Protein AF-A0A1Z4RDP2-F1 (afdb_monomer)

Solvent-accessible surface area (backbone atoms only — not comparable to full-atom values): 6679 Å² total; per-residue (Å²): 138,89,84,85,82,87,86,89,66,100,86,57,91,82,80,69,54,48,63,48,78,48,71,76,81,83,82,51,70,48,78,45,80,55,57,59,91,65,40,54,53,50,41,53,46,35,77,36,76,52,96,65,29,35,39,36,39,34,32,60,57,58,81,90,74,66,50,83,70,36,54,58,37,33,36,33,32,76,86,76,70,49,66,42,74,52,92,81,81,80,90,58,91,16,69,36,48,76,66,86,77,84,125

Mean predicted aligned error: 6.14 Å

Radius of gyration: 14.27 Å; Cα contacts (8 Å, |Δi|>4): 170; chains: 1; bounding box: 38×26×40 Å

Nearest PDB structures (foldseek):
  7kek-assembly1_C  TM=7.472E-01  e=2.721E-02  Tetrahymena thermophila
  7onh-assembly1_A  TM=6.730E-01  e=2.227E-01  synthetic construct
  7on6-assembly1_A  TM=7.576E-01  e=6.193E-01  synthetic construct
  6cil-assembly1_B  TM=6.645E-01  e=9.757E-01  Mus musculus
  6cim-assembly1_D  TM=5.471E-01  e=3.040E+00  Mus musculus

Sequence (103 aa):
MNINCLYKSSITPFFIYNDVVVHQGDGTFTIFGYPQDIFPPTDFHTATLVEKYIYIIGCLGYRNERICEYTPVYRLNCHTFNIEKVETNGEKPGWISQHQASY

Foldseek 3Di:
DDDDDDDDDDPDDDDFAFWDWDDPPPRDIDIDHDDCVFPNGFDQWDWEDDPQKTKTKAGPDDPVPFDFQDIWIWIAGNPPRHIHTDDDDDRGPGRDGNDDDYD

pLDDT: mean 88.92, std 17.97, range [27.06, 98.75]

Structure (mmCIF, N/CA/C/O backbone):
data_AF-A0A1Z4RDP2-F1
#
_entry.id   AF-A0A1Z4RDP2-F1
#
loop_
_atom_site.group_PDB
_atom_site.id
_atom_site.type_symbol
_atom_site.label_atom_id
_atom_site.label_alt_id
_atom_site.label_comp_id
_atom_site.label_asym_id
_atom_site.label_entity_id
_atom_site.label_seq_id
_atom_site.pdbx_PDB_ins_code
_atom_site.Cartn_x
_atom_site.Cartn_y
_atom_site.Cartn_z
_atom_site.occupancy
_atom_site.B_iso_or_equiv
_atom_site.auth_seq_id
_atom_site.auth_comp_id
_atom_site.auth_asym_id
_atom_site.auth_atom_id
_atom_site.pdbx_PDB_model_num
ATOM 1 N N . MET A 1 1 ? -9.516 9.813 5.919 1.00 38.72 1 MET A N 1
ATOM 2 C CA . MET A 1 1 ? -8.417 8.954 6.406 1.00 38.72 1 MET A CA 1
ATOM 3 C C . MET A 1 1 ? -7.126 9.669 6.049 1.00 38.72 1 MET A C 1
ATOM 5 O O . MET A 1 1 ? -6.866 9.833 4.868 1.00 38.72 1 MET A O 1
ATOM 9 N N . ASN A 1 2 ? -6.412 10.222 7.032 1.00 27.06 2 ASN A N 1
ATOM 10 C CA . ASN A 1 2 ? -5.155 10.935 6.785 1.00 27.06 2 ASN A CA 1
ATOM 11 C C . ASN A 1 2 ? -4.004 9.948 6.969 1.00 27.06 2 ASN A C 1
ATOM 13 O O . ASN A 1 2 ? -3.786 9.473 8.080 1.00 27.06 2 ASN A O 1
ATOM 17 N N . ILE A 1 3 ? -3.303 9.632 5.883 1.00 35.50 3 ILE A N 1
ATOM 18 C CA . ILE A 1 3 ? -2.080 8.827 5.899 1.00 35.50 3 ILE A CA 1
ATOM 19 C C . ILE A 1 3 ? -0.922 9.826 5.920 1.00 35.50 3 ILE A C 1
ATOM 21 O O . ILE A 1 3 ? -0.691 10.537 4.944 1.00 35.50 3 ILE A O 1
ATOM 25 N N . ASN A 1 4 ? -0.243 9.942 7.059 1.00 32.88 4 ASN A N 1
ATOM 26 C CA . ASN A 1 4 ? 0.923 10.809 7.202 1.00 32.88 4 ASN A CA 1
ATOM 27 C C . ASN A 1 4 ? 2.194 9.998 6.913 1.00 32.88 4 ASN A C 1
ATOM 29 O O . ASN A 1 4 ? 2.626 9.221 7.758 1.00 32.88 4 ASN A O 1
ATOM 33 N N . CYS A 1 5 ? 2.829 10.222 5.761 1.00 35.47 5 CYS A N 1
ATOM 34 C CA . CYS A 1 5 ? 4.226 9.840 5.540 1.00 35.47 5 CYS A CA 1
ATOM 35 C C . CYS A 1 5 ? 5.109 11.072 5.775 1.00 35.47 5 CYS A C 1
ATOM 37 O O . CYS A 1 5 ? 5.101 12.019 4.989 1.00 35.47 5 CYS A O 1
ATOM 39 N N . LEU A 1 6 ? 5.847 11.084 6.887 1.00 37.28 6 LEU A N 1
ATOM 40 C CA . LEU A 1 6 ? 6.784 12.156 7.221 1.00 37.28 6 LEU A CA 1
ATOM 41 C C . LEU A 1 6 ? 8.088 11.994 6.420 1.00 37.28 6 LEU A C 1
ATOM 43 O O . LEU A 1 6 ? 8.718 10.940 6.445 1.00 37.28 6 LEU A O 1
ATOM 47 N N . TYR A 1 7 ? 8.516 13.063 5.747 1.00 44.97 7 TYR A N 1
ATOM 48 C CA . TYR A 1 7 ? 9.842 13.193 5.129 1.00 44.97 7 TYR A CA 1
ATOM 49 C C . TYR A 1 7 ? 10.814 13.861 6.119 1.00 44.97 7 TYR A C 1
ATOM 51 O O . TYR A 1 7 ? 10.400 14.821 6.772 1.00 44.97 7 TYR A O 1
ATOM 59 N N . LYS A 1 8 ? 12.101 13.439 6.156 1.00 39.75 8 LYS A N 1
ATOM 60 C CA . LYS A 1 8 ? 13.327 14.284 5.994 1.00 39.75 8 LYS A CA 1
ATOM 61 C C . LYS A 1 8 ? 14.613 13.691 6.629 1.00 39.75 8 LYS A C 1
ATOM 63 O O . LYS A 1 8 ? 14.584 13.187 7.741 1.00 39.75 8 LYS A O 1
ATOM 68 N N . SER A 1 9 ? 15.750 13.975 5.966 1.00 39.69 9 SER A N 1
ATOM 69 C CA . SER A 1 9 ? 17.141 14.117 6.475 1.00 39.69 9 SER A CA 1
ATOM 70 C C . SER A 1 9 ? 18.132 12.950 6.295 1.00 39.69 9 SER A C 1
ATOM 72 O O . SER A 1 9 ? 17.983 11.862 6.836 1.00 39.69 9 SER A O 1
ATOM 74 N N . SER A 1 10 ? 19.229 13.242 5.588 1.00 56.31 10 SER A N 1
ATOM 75 C CA . SER A 1 10 ? 20.311 12.357 5.127 1.00 56.31 10 SER A CA 1
ATOM 76 C C . SER A 1 10 ? 21.340 11.932 6.193 1.00 56.31 10 SER A C 1
ATOM 78 O O . SER A 1 10 ? 22.491 11.661 5.860 1.00 56.31 10 SER A O 1
ATOM 80 N N . ILE A 1 11 ? 20.956 11.863 7.472 1.00 58.66 11 ILE A N 1
ATOM 81 C CA . ILE A 1 11 ? 21.845 11.406 8.568 1.00 58.66 11 ILE A CA 1
ATOM 82 C C . ILE A 1 11 ? 21.174 10.332 9.450 1.00 58.66 11 ILE A C 1
ATOM 84 O O . ILE A 1 11 ? 21.807 9.760 10.329 1.00 58.66 11 ILE A O 1
ATOM 88 N N . THR A 1 12 ? 19.908 9.986 9.200 1.00 55.44 12 THR A N 1
ATOM 89 C CA . THR A 1 12 ? 19.205 8.917 9.932 1.00 55.44 12 THR A CA 1
ATOM 90 C C . THR A 1 12 ? 18.825 7.773 8.993 1.00 55.44 12 THR A C 1
ATOM 92 O O . THR A 1 12 ? 18.462 8.036 7.844 1.00 55.44 12 THR A O 1
ATOM 95 N N . PRO A 1 13 ? 18.918 6.502 9.434 1.00 66.19 13 PRO A N 1
ATOM 96 C CA . PRO A 1 13 ? 18.368 5.400 8.658 1.00 66.19 13 PRO A CA 1
ATOM 97 C C . PRO A 1 13 ? 16.860 5.620 8.510 1.00 66.19 13 PRO A C 1
ATOM 99 O O . PRO A 1 13 ? 16.143 5.753 9.500 1.00 66.19 13 PRO A O 1
ATOM 102 N N . PHE A 1 14 ? 16.390 5.704 7.267 1.00 73.31 14 PHE A N 1
ATOM 103 C CA . PHE A 1 14 ? 14.967 5.774 6.964 1.00 73.31 14 PHE A CA 1
ATOM 104 C C . PHE A 1 14 ? 14.407 4.353 6.907 1.00 73.31 14 PHE A C 1
ATOM 106 O O . PHE A 1 14 ? 14.856 3.529 6.104 1.00 73.31 14 PHE A O 1
ATOM 113 N N . PHE A 1 15 ? 13.439 4.071 7.772 1.00 87.62 15 PHE A N 1
ATOM 114 C CA . PHE A 1 15 ? 12.680 2.829 7.745 1.00 87.62 15 PHE A CA 1
ATOM 115 C C . PHE A 1 15 ? 11.380 3.077 6.995 1.00 87.62 15 PHE A C 1
ATOM 117 O O . PHE A 1 15 ? 10.637 4.004 7.315 1.00 87.62 15 PHE A O 1
ATOM 124 N N . ILE A 1 16 ? 11.138 2.256 5.979 1.00 91.69 16 ILE A N 1
ATOM 125 C CA . ILE A 1 16 ? 9.845 2.185 5.314 1.00 91.69 16 ILE A CA 1
ATOM 126 C C . ILE A 1 16 ? 9.035 1.160 6.096 1.00 91.69 16 ILE A C 1
ATOM 128 O O . ILE A 1 16 ? 9.543 0.085 6.420 1.00 91.69 16 ILE A O 1
ATOM 132 N N . TYR A 1 17 ? 7.792 1.497 6.409 1.00 94.38 17 TYR A N 1
ATOM 133 C CA . TYR A 1 17 ? 6.893 0.615 7.136 1.00 94.38 17 TYR A CA 1
ATOM 134 C C . TYR A 1 17 ? 5.768 0.119 6.227 1.00 94.38 17 TYR A C 1
ATOM 136 O O . TYR A 1 17 ? 5.543 0.639 5.132 1.00 94.38 17 TYR A O 1
ATOM 144 N N . ASN A 1 18 ? 5.089 -0.927 6.679 1.00 96.44 18 ASN A N 1
ATOM 145 C CA . ASN A 1 18 ? 3.941 -1.541 6.021 1.00 96.44 18 ASN A CA 1
ATOM 146 C C . ASN A 1 18 ? 2.723 -1.623 6.954 1.00 96.44 18 ASN A C 1
ATOM 148 O O . ASN A 1 18 ? 1.785 -2.363 6.664 1.00 96.44 18 ASN A O 1
ATOM 152 N N . ASP A 1 19 ? 2.736 -0.926 8.092 1.00 96.88 19 ASP A N 1
ATOM 153 C CA . ASP A 1 19 ? 1.605 -0.923 9.007 1.00 96.88 19 ASP A CA 1
ATOM 154 C C . ASP A 1 19 ? 0.460 -0.035 8.503 1.00 96.88 19 ASP A C 1
ATOM 156 O O . ASP A 1 19 ? 0.654 0.976 7.826 1.00 96.88 19 ASP A O 1
ATOM 160 N N . VAL A 1 20 ? -0.764 -0.433 8.850 1.00 97.50 20 VAL A N 1
ATOM 161 C CA . VAL A 1 20 ? -1.968 0.376 8.641 1.00 97.50 20 VAL A CA 1
ATOM 162 C C . VAL A 1 20 ? -2.465 0.852 9.994 1.00 97.50 20 VAL A C 1
ATOM 164 O O . VAL A 1 20 ? -2.816 0.045 10.856 1.00 97.50 20 VAL A O 1
ATOM 167 N N . VAL A 1 21 ? -2.548 2.171 10.158 1.00 96.81 21 VAL A N 1
ATOM 168 C CA . VAL A 1 21 ? -3.101 2.805 11.357 1.00 96.81 21 VAL A CA 1
ATOM 169 C C . VAL A 1 21 ? -4.532 3.254 11.085 1.00 96.81 21 VAL A C 1
ATOM 171 O O . VAL A 1 21 ? -4.792 4.083 10.210 1.00 96.81 21 VAL A O 1
ATOM 174 N N . VAL A 1 22 ? -5.475 2.714 11.854 1.00 96.19 22 VAL A N 1
ATOM 175 C CA . VAL A 1 22 ? -6.897 3.062 11.768 1.00 96.19 22 VAL A CA 1
ATOM 176 C C . VAL A 1 22 ? -7.259 3.936 12.958 1.00 96.19 22 VAL A C 1
ATOM 178 O O . VAL A 1 22 ? -7.169 3.497 14.102 1.00 96.19 22 VAL A O 1
ATOM 181 N N . HIS A 1 23 ? -7.662 5.176 12.683 1.00 95.44 23 HIS A N 1
ATOM 182 C CA . HIS A 1 23 ? -8.129 6.126 13.692 1.00 95.44 23 HIS A CA 1
ATOM 183 C C . HIS A 1 23 ? -9.652 6.059 13.823 1.00 95.44 23 HIS A C 1
ATOM 185 O O . HIS A 1 23 ? -10.355 6.249 12.830 1.00 95.44 23 HIS A O 1
ATOM 191 N N . GLN A 1 24 ? -10.156 5.883 15.047 1.00 91.25 24 GLN A N 1
ATOM 192 C CA . GLN A 1 24 ? -11.598 5.750 15.312 1.00 91.25 24 GLN A CA 1
ATOM 193 C C . GLN A 1 24 ? -12.320 7.098 15.482 1.00 91.25 24 GLN A C 1
ATOM 195 O O . GLN A 1 24 ? -13.543 7.149 15.559 1.00 91.25 24 GLN A O 1
ATOM 200 N N . GLY A 1 25 ? -11.571 8.204 15.517 1.00 91.25 25 GLY A N 1
ATOM 201 C CA . GLY A 1 25 ? -12.103 9.568 15.640 1.00 91.25 25 GLY A CA 1
ATOM 202 C C . GLY A 1 25 ? -12.292 10.064 17.079 1.00 91.25 25 GLY A C 1
ATOM 203 O O . GLY A 1 25 ? -12.413 11.266 17.284 1.00 91.25 25 GLY A O 1
ATOM 204 N N . ASP A 1 26 ? -12.226 9.179 18.073 1.00 94.38 26 ASP A N 1
ATOM 205 C CA . ASP A 1 26 ? -12.299 9.483 19.514 1.00 94.38 26 ASP A CA 1
ATOM 206 C C . ASP A 1 26 ? -10.916 9.606 20.187 1.00 94.38 26 ASP A C 1
ATOM 208 O O . ASP A 1 26 ? -10.800 9.668 21.409 1.00 94.38 26 ASP A O 1
ATOM 212 N N . GLY A 1 27 ? -9.851 9.634 19.382 1.00 93.62 27 GLY A N 1
ATOM 213 C CA . GLY A 1 27 ? -8.464 9.630 19.847 1.00 93.62 27 GLY A CA 1
ATOM 214 C C . GLY A 1 27 ? -7.862 8.232 20.008 1.00 93.62 27 GLY A C 1
ATOM 215 O O . GLY A 1 27 ? -6.649 8.124 20.182 1.00 93.62 27 GLY A O 1
ATOM 216 N N . THR A 1 28 ? -8.656 7.164 19.884 1.00 96.19 28 THR A N 1
ATOM 217 C CA . THR A 1 28 ? -8.138 5.794 19.834 1.00 96.19 28 THR A CA 1
ATOM 218 C C . THR A 1 28 ? -7.696 5.411 18.423 1.00 96.19 28 THR A C 1
ATOM 220 O O . THR A 1 28 ? -8.160 5.953 17.409 1.00 96.19 28 THR A O 1
ATOM 223 N N . PHE A 1 29 ? -6.758 4.469 18.356 1.00 96.81 29 PHE A N 1
ATOM 224 C CA . PHE A 1 29 ? -6.288 3.899 17.104 1.00 96.81 29 PHE A CA 1
ATOM 225 C C . PHE A 1 29 ? -5.932 2.423 17.268 1.00 96.81 29 PHE A C 1
ATOM 227 O O . PHE A 1 29 ? -5.655 1.943 18.367 1.00 96.81 29 PHE A O 1
ATOM 234 N N . THR A 1 30 ? -5.937 1.702 16.153 1.00 96.94 30 THR A N 1
ATOM 235 C CA . THR A 1 30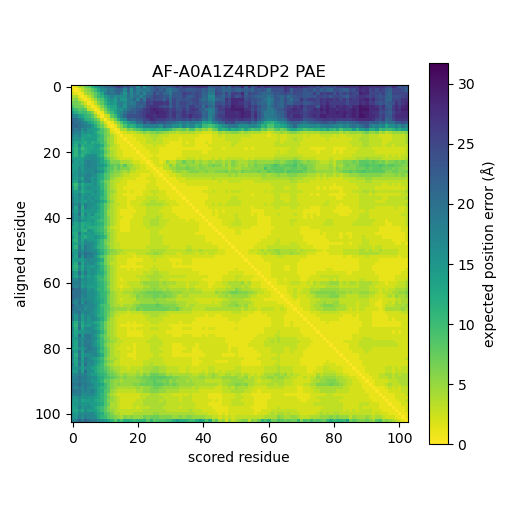 ? -5.430 0.331 16.053 1.00 96.94 30 THR A CA 1
ATOM 236 C C . THR A 1 30 ? -4.353 0.286 14.981 1.00 96.94 30 THR A C 1
ATOM 238 O O . THR A 1 30 ? -4.521 0.876 13.913 1.00 96.94 30 THR A O 1
ATOM 241 N N . ILE A 1 31 ? -3.247 -0.393 15.280 1.00 96.69 31 ILE A N 1
ATOM 242 C CA . ILE A 1 31 ? -2.148 -0.619 14.341 1.00 96.69 31 ILE A CA 1
ATOM 243 C C . ILE A 1 31 ? -2.241 -2.061 13.855 1.00 96.69 31 ILE A C 1
ATOM 245 O O . ILE A 1 31 ? -2.206 -2.994 14.658 1.00 96.69 31 ILE A O 1
ATOM 249 N N . PHE A 1 32 ? -2.330 -2.234 12.541 1.00 97.44 32 PHE A N 1
ATOM 250 C CA . PHE A 1 32 ? -2.263 -3.531 11.883 1.00 97.44 32 PHE A CA 1
ATOM 251 C C . PHE A 1 32 ? -0.878 -3.695 11.266 1.00 97.44 32 PHE A C 1
ATOM 253 O O . PHE A 1 32 ? -0.537 -2.988 10.320 1.00 97.44 32 PHE A O 1
ATOM 260 N N . GLY A 1 33 ? -0.084 -4.613 11.816 1.00 96.38 33 GLY A N 1
ATOM 261 C CA . GLY A 1 33 ? 1.178 -5.037 11.218 1.00 96.38 33 GLY A CA 1
ATOM 262 C C . GLY A 1 33 ? 0.948 -6.180 10.235 1.00 96.38 33 GLY A C 1
ATOM 263 O O . GLY A 1 33 ? 0.152 -7.079 10.511 1.00 96.38 33 GLY A O 1
ATOM 264 N N . TYR A 1 34 ? 1.663 -6.161 9.113 1.00 96.88 34 TYR A N 1
ATOM 265 C CA . TYR A 1 34 ? 1.551 -7.190 8.080 1.00 96.88 34 TYR A CA 1
ATOM 266 C C . TYR A 1 34 ? 2.882 -7.927 7.909 1.00 96.88 34 TYR A C 1
ATOM 268 O O . TYR A 1 34 ? 3.945 -7.305 7.981 1.00 96.88 34 TYR A O 1
ATOM 276 N N . PRO A 1 35 ? 2.859 -9.246 7.660 1.00 96.88 35 PRO A N 1
ATOM 277 C CA . PRO A 1 35 ? 4.035 -9.960 7.182 1.00 96.88 35 PRO A CA 1
ATOM 278 C C . PRO A 1 35 ? 4.552 -9.356 5.869 1.00 96.88 35 PRO A C 1
ATOM 280 O O . PRO A 1 35 ? 3.765 -8.980 4.997 1.00 96.88 35 PRO A O 1
ATOM 283 N N . GLN A 1 36 ? 5.876 -9.267 5.720 1.00 93.88 36 GLN A N 1
ATOM 284 C CA . GLN A 1 36 ? 6.515 -8.643 4.554 1.00 93.88 36 GLN A CA 1
ATOM 285 C C . GLN A 1 36 ? 6.194 -9.368 3.237 1.00 93.88 36 GLN A C 1
ATOM 287 O O . GLN A 1 36 ? 6.129 -8.738 2.188 1.00 93.88 36 GLN A O 1
ATOM 292 N N . ASP A 1 37 ? 5.981 -10.680 3.284 1.00 95.19 37 ASP A N 1
ATOM 293 C CA . ASP A 1 37 ? 5.593 -11.510 2.142 1.00 95.19 37 ASP A CA 1
ATOM 294 C C . ASP A 1 37 ? 4.139 -11.283 1.693 1.00 95.19 37 ASP A C 1
ATOM 296 O O . ASP A 1 37 ? 3.814 -11.531 0.533 1.00 95.19 37 ASP A O 1
ATOM 300 N N . ILE A 1 38 ? 3.281 -10.766 2.580 1.00 96.56 38 ILE A N 1
ATOM 301 C CA . ILE A 1 38 ? 1.893 -10.396 2.268 1.00 96.56 38 ILE A CA 1
ATOM 302 C C . ILE A 1 38 ? 1.809 -8.950 1.778 1.00 96.56 38 ILE A C 1
ATOM 304 O O . ILE A 1 38 ? 1.174 -8.669 0.760 1.00 96.56 38 ILE A O 1
ATOM 308 N N . PHE A 1 39 ? 2.450 -8.031 2.497 1.00 97.25 39 PHE A N 1
ATOM 309 C CA . PHE A 1 39 ? 2.477 -6.614 2.159 1.00 97.25 39 PHE A CA 1
ATOM 310 C C . PHE A 1 39 ? 3.851 -6.032 2.511 1.00 97.25 39 PHE A C 1
ATOM 312 O O . PHE A 1 39 ? 4.115 -5.764 3.682 1.00 97.25 39 PHE A O 1
ATOM 319 N N . PRO A 1 40 ? 4.754 -5.857 1.533 1.00 95.25 40 PRO A N 1
ATOM 320 C CA . PRO A 1 40 ? 6.069 -5.278 1.774 1.00 95.25 40 PRO A CA 1
ATOM 321 C C . PRO A 1 40 ? 5.985 -3.804 2.204 1.00 95.25 40 PRO A C 1
ATOM 323 O O . PRO A 1 40 ? 5.025 -3.119 1.843 1.00 95.25 40 PRO A O 1
ATOM 326 N N . PRO A 1 41 ? 7.007 -3.280 2.904 1.00 95.44 41 PRO A N 1
ATOM 327 C CA . PRO A 1 41 ? 7.158 -1.848 3.150 1.00 95.44 41 PRO A CA 1
ATOM 328 C C . PRO A 1 41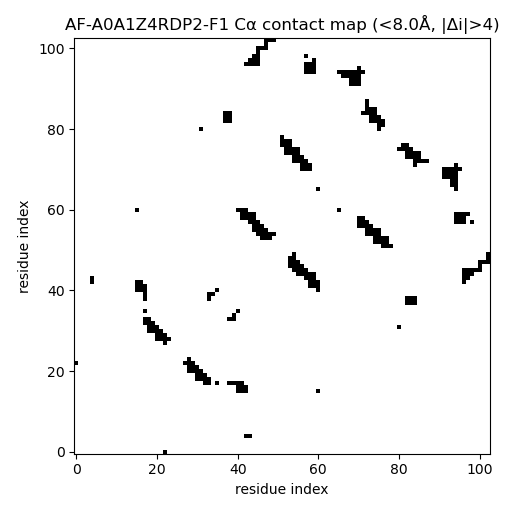 ? 6.963 -0.997 1.894 1.00 95.44 41 PRO A C 1
ATOM 330 O O . PRO A 1 41 ? 7.537 -1.279 0.841 1.00 95.44 41 PRO A O 1
ATOM 333 N N . THR A 1 42 ? 6.163 0.064 2.003 1.00 95.06 42 THR A N 1
ATOM 334 C CA . THR A 1 42 ? 5.883 0.960 0.879 1.00 95.06 42 THR A CA 1
ATOM 335 C C . THR A 1 42 ? 5.794 2.423 1.302 1.00 95.06 42 THR A C 1
ATOM 337 O O . THR A 1 42 ? 5.291 2.764 2.368 1.00 95.06 42 THR A O 1
ATOM 340 N N . ASP A 1 43 ? 6.270 3.304 0.430 1.00 96.00 43 ASP A N 1
ATOM 341 C CA . ASP A 1 43 ? 6.204 4.755 0.548 1.00 96.00 43 ASP A CA 1
ATOM 342 C C . ASP A 1 43 ? 5.905 5.391 -0.820 1.00 96.00 43 ASP A C 1
ATOM 344 O O . ASP A 1 43 ? 6.087 4.780 -1.876 1.00 96.00 43 ASP A O 1
ATOM 348 N N . PHE A 1 44 ? 5.411 6.632 -0.808 1.00 96.12 44 PHE A N 1
ATOM 349 C CA . PHE A 1 44 ? 5.071 7.406 -2.016 1.00 96.12 44 PHE A CA 1
ATOM 350 C C . PHE A 1 44 ? 4.135 6.697 -3.012 1.00 96.12 44 PHE A C 1
ATOM 352 O O . PHE A 1 44 ? 4.148 7.004 -4.211 1.00 96.12 44 PHE A O 1
ATOM 359 N N . HIS A 1 45 ? 3.325 5.763 -2.521 1.00 97.88 45 HIS A N 1
ATOM 360 C CA . HIS A 1 45 ? 2.203 5.177 -3.239 1.00 97.88 45 HIS A CA 1
ATOM 361 C C . HIS A 1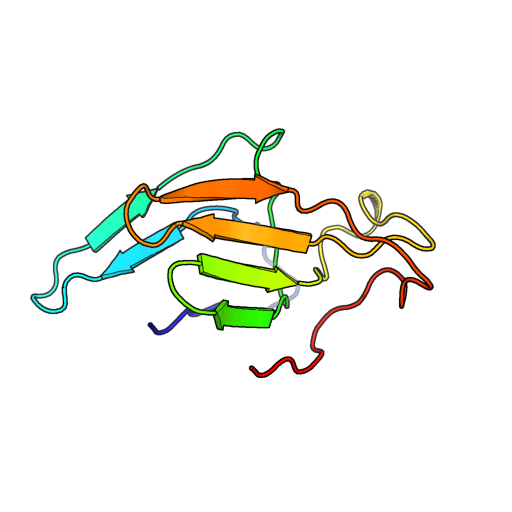 45 ? 0.994 6.120 -3.212 1.00 97.88 45 HIS A C 1
ATOM 363 O O . HIS A 1 45 ? 0.926 7.055 -2.410 1.00 97.88 45 HIS A O 1
ATOM 369 N N . THR A 1 46 ? 0.014 5.857 -4.069 1.00 98.38 46 THR A N 1
ATOM 370 C CA . THR A 1 46 ? -1.330 6.425 -3.923 1.00 98.38 46 THR A CA 1
ATOM 371 C C . THR A 1 46 ? -2.229 5.441 -3.187 1.00 98.38 46 THR A C 1
ATOM 373 O O . THR A 1 46 ? -2.020 4.232 -3.263 1.00 98.38 46 THR A O 1
ATOM 376 N N . ALA A 1 47 ? -3.214 5.963 -2.459 1.00 98.25 47 ALA A N 1
ATOM 377 C CA . ALA A 1 47 ? -4.216 5.178 -1.749 1.00 98.25 47 ALA A CA 1
ATOM 378 C C . ALA A 1 47 ? -5.608 5.745 -2.060 1.00 98.25 47 ALA A C 1
ATOM 380 O O . ALA A 1 47 ? -5.943 6.846 -1.621 1.00 98.25 47 ALA A O 1
ATOM 381 N N . THR A 1 48 ? -6.415 5.008 -2.822 1.00 98.25 48 THR A N 1
ATOM 382 C CA . THR A 1 48 ? -7.717 5.477 -3.325 1.00 98.25 48 THR A CA 1
ATOM 383 C C . THR A 1 48 ? -8.831 4.543 -2.865 1.00 98.25 48 THR A C 1
ATOM 385 O O . THR A 1 48 ? -8.766 3.335 -3.088 1.00 98.25 48 THR A O 1
ATOM 388 N N . LEU A 1 49 ? -9.8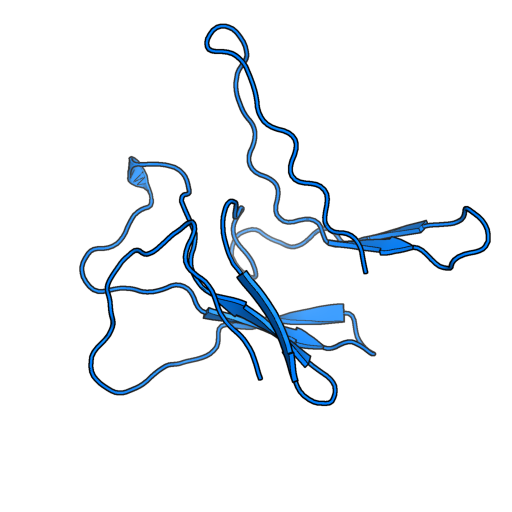65 5.095 -2.225 1.00 98.12 49 LEU A N 1
ATOM 389 C CA . LEU A 1 49 ? -11.058 4.343 -1.834 1.00 98.12 49 LEU A CA 1
ATOM 390 C C . LEU A 1 49 ? -11.926 4.050 -3.065 1.00 98.12 49 LEU A C 1
ATOM 392 O O . LEU A 1 49 ? -12.350 4.970 -3.759 1.00 98.12 49 LEU A O 1
ATOM 396 N N . VAL A 1 50 ? -12.222 2.773 -3.284 1.00 97.69 50 VAL A N 1
ATOM 397 C CA . VAL A 1 50 ? -13.116 2.259 -4.322 1.00 97.69 50 VAL A CA 1
ATOM 398 C C . VAL A 1 50 ? -14.056 1.253 -3.668 1.00 97.69 50 VAL A C 1
ATOM 400 O O . VAL A 1 50 ? -13.644 0.162 -3.262 1.00 97.69 50 VAL A O 1
ATOM 403 N N . GLU A 1 51 ? -15.327 1.631 -3.541 1.00 96.69 51 GLU A N 1
ATOM 404 C CA . GLU A 1 51 ? -16.340 0.866 -2.808 1.00 96.69 51 GLU A CA 1
ATOM 405 C C . GLU A 1 51 ? -15.879 0.505 -1.378 1.00 96.69 51 GLU A C 1
ATOM 407 O O . GLU A 1 51 ? -15.785 1.371 -0.513 1.00 96.69 51 GLU A O 1
ATOM 412 N N . LYS A 1 52 ? -15.594 -0.780 -1.122 1.00 97.50 52 LYS A N 1
ATOM 413 C CA . LYS A 1 52 ? -15.169 -1.333 0.175 1.00 97.50 52 LYS A CA 1
ATOM 414 C C . LYS A 1 52 ? -13.666 -1.604 0.270 1.00 97.50 52 LYS A C 1
ATOM 416 O O . LYS A 1 52 ? -13.237 -2.273 1.214 1.00 97.50 52 LYS A O 1
ATOM 421 N N . TYR A 1 53 ? -12.892 -1.161 -0.719 1.00 98.56 53 TYR A N 1
ATOM 422 C CA . TYR A 1 53 ? -11.455 -1.383 -0.791 1.00 98.56 53 TYR A CA 1
ATOM 423 C C . TYR A 1 53 ? -10.695 -0.071 -0.919 1.00 98.56 53 TYR A C 1
ATOM 425 O O . TYR A 1 53 ? -11.106 0.824 -1.647 1.00 98.56 53 TYR A O 1
ATOM 433 N N . ILE A 1 54 ? -9.535 0.015 -0.281 1.00 98.62 54 ILE A N 1
ATOM 434 C CA . ILE A 1 54 ? -8.540 1.043 -0.584 1.00 98.62 54 ILE A CA 1
ATOM 435 C C . ILE A 1 54 ? -7.500 0.402 -1.494 1.00 98.62 54 ILE A C 1
ATOM 437 O O . ILE A 1 54 ? -6.814 -0.531 -1.080 1.00 98.62 54 ILE A O 1
ATOM 441 N N . TYR A 1 55 ? -7.396 0.878 -2.729 1.00 98.56 55 TYR A N 1
ATOM 442 C CA . TYR A 1 55 ? -6.352 0.457 -3.657 1.00 98.56 55 TYR A CA 1
ATOM 443 C C . TYR A 1 55 ? -5.073 1.226 -3.367 1.00 98.56 55 TYR A C 1
ATOM 445 O O . TYR A 1 55 ? -5.096 2.451 -3.291 1.00 98.56 55 TYR A O 1
ATOM 453 N N . ILE A 1 56 ? -3.977 0.490 -3.216 1.00 98.69 56 ILE A N 1
ATOM 454 C CA . ILE A 1 56 ? -2.635 1.000 -2.954 1.00 98.69 56 ILE A CA 1
ATOM 455 C C . ILE A 1 56 ? -1.806 0.735 -4.209 1.00 98.69 56 ILE A C 1
ATOM 457 O O . ILE A 1 56 ? -1.581 -0.425 -4.562 1.00 98.69 56 ILE A O 1
ATOM 461 N N . ILE A 1 57 ? -1.394 1.791 -4.908 1.00 98.25 57 ILE A N 1
ATOM 462 C CA . ILE A 1 57 ? -0.734 1.691 -6.218 1.00 98.25 57 ILE A CA 1
ATOM 463 C C . ILE A 1 57 ? 0.628 2.375 -6.157 1.00 98.25 57 ILE A C 1
ATOM 465 O O . ILE A 1 57 ? 0.743 3.491 -5.652 1.00 98.25 57 ILE A O 1
ATOM 469 N N . GLY A 1 58 ? 1.649 1.722 -6.717 1.00 97.88 58 GLY A N 1
ATOM 470 C CA . GLY A 1 58 ? 3.018 2.230 -6.807 1.00 97.88 58 GLY A CA 1
ATOM 471 C C . GLY A 1 58 ? 3.796 2.144 -5.494 1.00 97.88 58 GLY A C 1
ATOM 472 O O . GLY A 1 58 ? 3.288 1.687 -4.477 1.00 97.88 58 GLY A O 1
ATOM 473 N N . CYS A 1 59 ? 5.076 2.504 -5.551 1.00 96.56 59 CYS A N 1
ATOM 474 C CA . CYS A 1 59 ? 6.001 2.513 -4.418 1.00 96.56 59 CYS A CA 1
ATOM 475 C C . CYS A 1 59 ? 7.309 3.196 -4.851 1.00 96.56 59 CYS A C 1
ATOM 477 O O . CYS A 1 59 ? 7.776 2.951 -5.964 1.00 96.56 59 CYS A O 1
ATOM 479 N N . LEU A 1 60 ? 7.949 4.011 -4.003 1.00 95.12 60 LEU A N 1
ATOM 480 C CA . LEU A 1 60 ? 9.351 4.387 -4.238 1.00 95.12 60 LEU A CA 1
ATOM 481 C C . LEU A 1 60 ? 10.271 3.241 -3.805 1.00 95.12 60 LEU A C 1
ATOM 483 O O . LEU A 1 60 ? 11.084 2.774 -4.611 1.00 95.12 60 LEU A O 1
ATOM 487 N N . GLY A 1 61 ? 10.114 2.788 -2.562 1.00 91.69 61 GLY A N 1
ATOM 488 C CA . GLY A 1 61 ? 10.771 1.623 -1.984 1.00 91.69 61 GLY A CA 1
ATOM 489 C C . GLY A 1 61 ? 12.296 1.715 -1.939 1.00 91.69 61 GLY A C 1
ATOM 490 O O . GLY A 1 61 ? 12.931 2.670 -2.419 1.00 91.69 61 GLY A O 1
ATOM 491 N N . TYR A 1 62 ? 12.912 0.661 -1.408 1.00 90.00 62 TYR A N 1
ATOM 492 C CA . TYR A 1 62 ? 14.360 0.497 -1.448 1.00 90.00 62 TYR A CA 1
ATOM 493 C C . TYR A 1 62 ? 14.841 0.237 -2.881 1.00 90.00 62 TYR A C 1
ATOM 495 O O . TYR A 1 62 ? 14.236 -0.516 -3.642 1.00 90.00 62 TYR A O 1
ATOM 503 N N . ARG A 1 63 ? 15.954 0.869 -3.279 1.00 88.50 63 ARG A N 1
ATOM 504 C CA . ARG A 1 63 ? 16.454 0.812 -4.669 1.00 88.50 63 ARG A CA 1
ATOM 505 C C . ARG A 1 63 ? 16.738 -0.609 -5.158 1.00 88.50 63 ARG A C 1
ATOM 507 O O . ARG A 1 63 ? 16.536 -0.884 -6.333 1.00 88.50 63 ARG A O 1
ATOM 514 N N . ASN A 1 64 ? 17.217 -1.477 -4.275 1.00 89.12 64 ASN A N 1
ATOM 515 C CA . ASN A 1 64 ? 17.564 -2.869 -4.562 1.00 89.12 64 ASN A CA 1
ATOM 516 C C . ASN A 1 64 ? 16.347 -3.803 -4.665 1.00 89.12 64 ASN A C 1
ATOM 518 O O . ASN A 1 64 ? 16.512 -4.930 -5.113 1.00 89.12 64 ASN A O 1
ATOM 522 N N . GLU A 1 65 ? 15.154 -3.354 -4.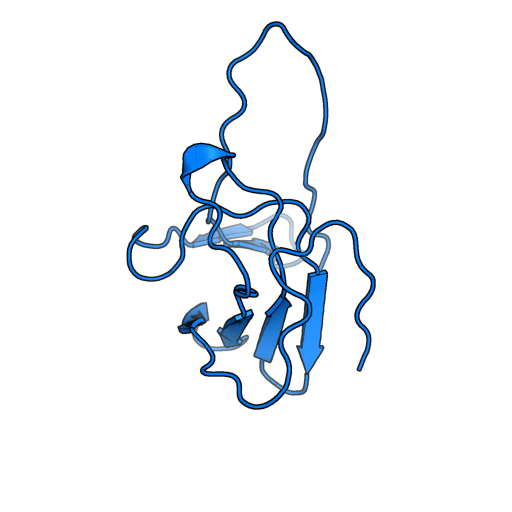270 1.00 88.19 65 GLU A N 1
ATOM 523 C CA . GLU A 1 65 ? 13.915 -4.146 -4.328 1.00 88.19 65 GLU A CA 1
ATOM 524 C C . GLU A 1 65 ? 13.055 -3.811 -5.556 1.00 88.19 65 GLU A C 1
ATOM 526 O O . GLU A 1 65 ? 12.021 -4.435 -5.790 1.00 88.19 65 GLU A O 1
ATOM 531 N N . ARG A 1 66 ? 13.468 -2.821 -6.357 1.00 92.69 66 ARG A N 1
ATOM 532 C CA . ARG A 1 66 ? 12.709 -2.370 -7.526 1.00 92.69 66 ARG A CA 1
ATOM 533 C C . ARG A 1 66 ? 12.783 -3.389 -8.651 1.00 92.69 66 ARG A C 1
ATOM 535 O O . ARG A 1 66 ? 13.860 -3.866 -9.005 1.00 92.69 66 ARG A O 1
ATOM 542 N N . ILE A 1 67 ? 11.635 -3.641 -9.265 1.00 93.94 67 ILE A N 1
ATOM 543 C CA . ILE A 1 67 ? 11.490 -4.581 -10.375 1.00 93.94 67 ILE A CA 1
ATOM 544 C C . ILE A 1 67 ? 11.152 -3.788 -11.641 1.00 93.94 67 ILE A C 1
ATOM 546 O O . ILE A 1 67 ? 10.211 -2.993 -11.654 1.00 93.94 67 ILE A O 1
ATOM 550 N N . CYS A 1 68 ? 11.937 -3.993 -12.700 1.00 90.25 68 CYS A N 1
ATOM 551 C CA . CYS A 1 68 ? 11.695 -3.368 -14.001 1.00 90.25 68 CYS A CA 1
ATOM 552 C C . CYS A 1 68 ? 10.338 -3.815 -14.571 1.00 90.25 68 CYS A C 1
ATOM 554 O O . CYS A 1 68 ? 9.948 -4.965 -14.376 1.00 90.25 68 CYS A O 1
ATOM 556 N N . GLU A 1 69 ? 9.628 -2.923 -15.268 1.00 91.62 69 GLU A N 1
ATOM 557 C CA . GLU A 1 69 ? 8.322 -3.208 -15.894 1.00 91.62 69 GLU A CA 1
ATOM 558 C C . GLU A 1 69 ? 7.224 -3.714 -14.935 1.00 91.62 69 GLU A C 1
ATOM 560 O O . GLU A 1 69 ? 6.219 -4.294 -15.352 1.00 91.62 69 GLU A O 1
ATOM 565 N N . TYR A 1 70 ? 7.384 -3.483 -13.630 1.00 94.94 70 TYR A N 1
ATOM 566 C CA . TYR A 1 70 ? 6.427 -3.904 -12.614 1.00 94.94 70 TYR A CA 1
ATOM 567 C C . TYR A 1 70 ? 5.894 -2.715 -11.821 1.00 94.94 70 TYR A C 1
ATOM 569 O O . TYR A 1 70 ? 6.654 -1.864 -11.363 1.00 94.94 70 TYR A O 1
ATOM 577 N N . THR A 1 71 ? 4.581 -2.704 -11.598 1.00 97.00 71 THR A N 1
ATOM 578 C CA . THR A 1 71 ? 3.905 -1.749 -10.717 1.00 97.00 71 THR A CA 1
ATOM 579 C C . THR A 1 71 ? 3.268 -2.521 -9.563 1.00 97.00 71 THR A C 1
ATOM 581 O O . THR A 1 71 ? 2.387 -3.346 -9.820 1.00 97.00 71 THR A O 1
ATOM 584 N N . PRO A 1 72 ? 3.677 -2.295 -8.301 1.00 97.38 72 PRO A N 1
ATOM 585 C CA . PRO A 1 72 ? 3.004 -2.909 -7.165 1.00 97.38 72 PRO A CA 1
ATOM 586 C C . PRO A 1 72 ? 1.576 -2.368 -7.048 1.00 97.38 72 PRO A C 1
ATOM 588 O O . PRO A 1 72 ? 1.364 -1.154 -7.054 1.00 97.38 72 PRO A O 1
ATOM 591 N N . VAL A 1 73 ? 0.611 -3.282 -6.944 1.00 98.19 73 VAL A N 1
ATOM 592 C CA . VAL A 1 73 ? -0.803 -2.967 -6.724 1.00 98.19 73 VAL A CA 1
ATOM 593 C C . VAL A 1 73 ? -1.341 -3.891 -5.644 1.00 98.19 73 VAL A C 1
ATOM 595 O O . VAL A 1 73 ? -1.272 -5.116 -5.764 1.00 98.19 73 VAL A O 1
ATOM 598 N N . TYR A 1 74 ? -1.889 -3.291 -4.598 1.00 98.69 74 TYR A N 1
ATOM 599 C CA . TYR A 1 74 ? -2.546 -3.981 -3.498 1.00 98.69 74 TYR A CA 1
ATOM 600 C C . TYR A 1 74 ? -3.935 -3.395 -3.279 1.00 98.69 74 TYR A C 1
ATOM 602 O O . TYR A 1 74 ? -4.244 -2.287 -3.724 1.00 98.69 74 TYR A O 1
ATOM 610 N N . ARG A 1 75 ? -4.777 -4.128 -2.559 1.00 98.50 75 ARG A N 1
ATOM 611 C CA . ARG A 1 75 ? -6.036 -3.607 -2.032 1.00 98.50 75 ARG A CA 1
ATOM 612 C C . ARG A 1 75 ? -6.188 -3.979 -0.565 1.00 98.50 75 ARG A C 1
ATOM 614 O O . ARG A 1 75 ? -5.921 -5.115 -0.185 1.00 98.50 75 ARG A O 1
ATOM 621 N N . LEU A 1 76 ? -6.650 -3.028 0.233 1.00 98.75 76 LEU A N 1
ATOM 622 C CA . LEU A 1 76 ? -7.013 -3.195 1.635 1.00 98.75 76 LEU A CA 1
ATOM 623 C C . LEU A 1 76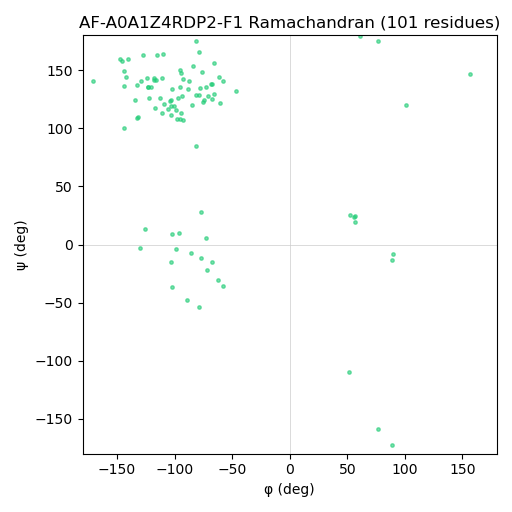 ? -8.536 -3.265 1.745 1.00 98.75 76 LEU A C 1
ATOM 625 O O . LEU A 1 76 ? -9.222 -2.341 1.315 1.00 98.75 76 LEU A O 1
ATOM 629 N N . ASN A 1 77 ? -9.079 -4.326 2.334 1.00 98.50 77 ASN A N 1
ATOM 630 C CA . ASN A 1 77 ? -10.508 -4.409 2.640 1.00 98.50 77 ASN A CA 1
ATOM 631 C C . ASN A 1 77 ? -10.844 -3.538 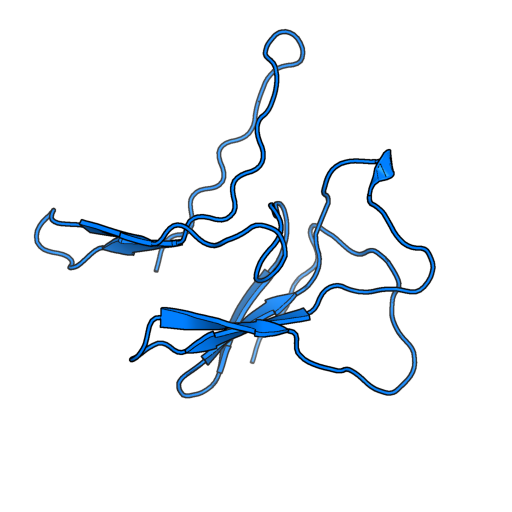3.863 1.00 98.50 77 ASN A C 1
ATOM 633 O O . ASN A 1 77 ? -10.315 -3.771 4.947 1.00 98.50 77 ASN A O 1
ATOM 637 N N . CYS A 1 78 ? -11.766 -2.584 3.723 1.00 97.31 78 CYS A N 1
ATOM 638 C CA . CYS A 1 78 ? -12.116 -1.638 4.791 1.00 97.31 78 CYS A CA 1
ATOM 639 C C . CYS A 1 78 ? -12.825 -2.266 6.004 1.00 97.31 78 CYS A C 1
ATOM 641 O O . CYS A 1 78 ? -12.927 -1.618 7.040 1.00 97.31 78 CYS A O 1
ATOM 643 N N . HIS A 1 79 ? -13.341 -3.492 5.880 1.00 96.88 79 HIS A N 1
ATOM 644 C CA . HIS A 1 79 ? -14.085 -4.168 6.946 1.00 96.88 79 HIS A CA 1
ATOM 645 C C . HIS A 1 79 ? -13.243 -5.222 7.664 1.00 96.88 79 HIS A C 1
ATOM 647 O O . HIS A 1 79 ? -13.399 -5.414 8.865 1.00 96.88 79 HIS A O 1
ATOM 653 N N . THR A 1 80 ? -12.378 -5.931 6.932 1.00 97.81 80 THR A N 1
ATOM 654 C CA . THR A 1 80 ? -11.558 -7.017 7.498 1.00 97.81 80 THR A CA 1
ATOM 655 C C . THR A 1 80 ? -10.113 -6.616 7.748 1.00 97.81 80 THR A C 1
ATOM 657 O O . THR A 1 80 ? -9.406 -7.344 8.433 1.00 97.81 80 THR A O 1
ATOM 660 N N . PHE A 1 81 ? -9.666 -5.497 7.173 1.00 97.56 81 PHE A N 1
ATOM 661 C CA . PHE A 1 81 ? -8.270 -5.065 7.158 1.00 97.56 81 PHE A CA 1
ATOM 662 C C . PHE A 1 81 ? -7.311 -6.101 6.553 1.00 97.56 81 PHE A C 1
ATOM 664 O O . PHE A 1 81 ? -6.121 -6.094 6.822 1.00 97.56 81 PHE A O 1
ATOM 671 N N . ASN A 1 82 ? -7.808 -6.985 5.686 1.00 98.25 82 ASN A N 1
ATOM 672 C CA . ASN A 1 82 ? -6.932 -7.846 4.896 1.00 98.25 82 ASN A CA 1
ATOM 673 C C . ASN A 1 82 ? -6.351 -7.053 3.727 1.00 98.25 82 ASN A C 1
ATOM 675 O O . ASN A 1 82 ? -7.097 -6.369 3.016 1.00 98.25 82 ASN A O 1
ATOM 679 N N . ILE A 1 83 ? -5.045 -7.198 3.512 1.00 98.62 83 ILE A N 1
ATOM 680 C CA . ILE A 1 83 ? -4.352 -6.709 2.323 1.00 98.62 83 ILE A CA 1
ATOM 681 C C . ILE A 1 83 ? -4.103 -7.880 1.381 1.00 98.62 83 ILE A C 1
ATOM 683 O O . ILE A 1 83 ? -3.642 -8.941 1.795 1.00 98.62 83 ILE A O 1
ATOM 687 N N . GLU A 1 84 ? -4.403 -7.667 0.106 1.00 98.25 84 GLU A N 1
ATOM 688 C CA . GLU A 1 84 ? -4.169 -8.634 -0.959 1.00 98.25 84 GLU A CA 1
ATOM 689 C C . GLU A 1 84 ? -3.425 -7.958 -2.107 1.00 98.25 84 GLU A C 1
ATOM 691 O O . GLU A 1 84 ? -3.731 -6.818 -2.475 1.00 98.25 84 GLU A O 1
ATOM 696 N N . LYS A 1 85 ? -2.482 -8.679 -2.716 1.00 98.00 85 LYS A N 1
ATOM 697 C CA . LYS A 1 85 ? -1.905 -8.282 -3.998 1.00 98.00 85 LYS A CA 1
ATOM 698 C C . LYS A 1 85 ? -2.969 -8.388 -5.091 1.00 98.00 85 LYS A C 1
ATOM 700 O O . LYS A 1 85 ? -3.731 -9.352 -5.140 1.00 98.00 85 LYS A O 1
ATOM 705 N N . VAL A 1 86 ? -3.004 -7.402 -5.980 1.00 97.88 86 VAL A N 1
ATOM 706 C CA . VAL A 1 86 ? -3.900 -7.390 -7.137 1.00 97.88 86 VAL A CA 1
ATOM 707 C C . VAL A 1 86 ? -3.095 -7.745 -8.378 1.00 97.88 86 VAL A C 1
ATOM 709 O O . VAL A 1 86 ? -2.163 -7.036 -8.753 1.00 97.88 86 VAL A O 1
ATOM 712 N N . GLU A 1 87 ? -3.472 -8.838 -9.033 1.00 96.31 87 GLU A N 1
ATOM 713 C CA . GLU A 1 87 ? -2.916 -9.193 -10.336 1.00 96.31 87 GLU A CA 1
ATOM 714 C C . GLU A 1 87 ? -3.437 -8.231 -11.411 1.00 96.31 87 GLU A C 1
ATOM 716 O O . GLU A 1 87 ? -4.644 -8.013 -11.544 1.00 96.31 87 GLU A O 1
ATOM 721 N N . THR A 1 88 ? -2.517 -7.637 -12.175 1.00 95.69 88 THR A N 1
ATOM 722 C CA . THR A 1 88 ? -2.823 -6.620 -13.188 1.00 95.69 88 THR A CA 1
ATOM 723 C C . THR A 1 88 ? -2.430 -7.071 -14.589 1.00 95.69 88 THR A C 1
ATOM 725 O O . THR A 1 88 ? -1.380 -7.681 -14.821 1.00 95.69 88 THR A O 1
ATOM 728 N N . ASN A 1 89 ? -3.280 -6.720 -15.551 1.00 94.00 89 ASN A N 1
ATOM 729 C CA . ASN A 1 89 ? -3.125 -7.049 -16.964 1.00 94.00 89 ASN A CA 1
ATOM 730 C C . ASN A 1 89 ? -2.938 -5.769 -17.792 1.00 94.00 89 ASN A C 1
ATOM 732 O O . ASN A 1 89 ? -3.266 -4.680 -17.326 1.00 94.00 89 ASN A O 1
ATOM 736 N N . GLY A 1 90 ? -2.436 -5.912 -19.020 1.00 93.81 90 GLY A N 1
ATOM 737 C CA . GLY A 1 90 ? -2.135 -4.785 -19.909 1.00 93.81 90 GLY A CA 1
ATOM 738 C C . GLY A 1 90 ? -0.722 -4.221 -19.737 1.00 93.81 90 GLY A C 1
ATOM 739 O O . GLY A 1 90 ? 0.120 -4.810 -19.049 1.00 93.81 90 GLY A O 1
ATOM 740 N N . GLU A 1 91 ? -0.470 -3.096 -20.408 1.00 93.81 91 GLU A N 1
ATOM 741 C CA . GLU A 1 91 ? 0.794 -2.360 -20.329 1.00 93.81 91 GLU A CA 1
ATOM 742 C C . GLU A 1 91 ? 0.961 -1.758 -18.931 1.00 93.81 91 GLU A C 1
ATOM 744 O O . GLU A 1 91 ? 0.078 -1.062 -18.424 1.00 93.81 91 GLU A O 1
ATOM 749 N N . LYS A 1 92 ? 2.088 -2.066 -18.287 1.00 93.25 92 LYS 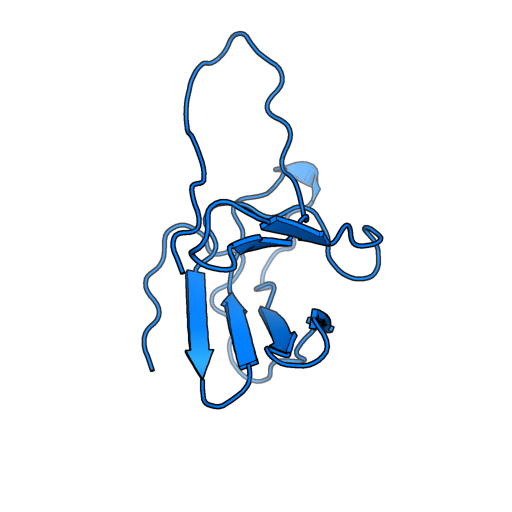A N 1
ATOM 750 C CA . LYS A 1 92 ? 2.400 -1.575 -16.946 1.00 93.25 92 LYS A CA 1
ATOM 751 C C . LYS A 1 92 ? 3.259 -0.317 -17.076 1.00 93.25 92 LYS A C 1
ATOM 753 O O . LYS A 1 92 ? 4.235 -0.350 -17.815 1.00 93.25 92 LYS A O 1
ATOM 758 N N . PRO A 1 93 ? 2.991 0.753 -16.311 1.00 95.12 93 PRO A N 1
ATOM 759 C CA . PRO A 1 93 ? 3.794 1.979 -16.349 1.00 95.12 93 PRO A CA 1
ATOM 760 C C . PRO A 1 93 ? 5.180 1.828 -15.685 1.00 95.12 93 PRO A C 1
ATOM 762 O O . PRO A 1 93 ? 5.893 2.814 -15.509 1.00 95.12 93 PRO A O 1
ATOM 765 N N . GLY A 1 94 ? 5.550 0.615 -15.264 1.00 96.25 94 GLY A N 1
ATOM 766 C CA . GLY A 1 94 ? 6.778 0.332 -14.532 1.00 96.25 94 GLY A CA 1
ATOM 767 C C . GLY A 1 94 ? 6.716 0.730 -13.055 1.00 96.25 94 GLY A C 1
ATOM 768 O O . GLY A 1 94 ? 5.645 0.845 -12.446 1.00 96.25 94 GLY A O 1
ATOM 769 N N . TRP A 1 95 ? 7.891 0.917 -12.455 1.00 96.94 95 TRP A N 1
ATOM 770 C CA . TRP A 1 95 ? 8.027 1.182 -11.023 1.00 96.94 95 TRP A CA 1
ATOM 771 C C . TRP A 1 95 ? 7.763 2.661 -10.699 1.00 96.94 95 TRP A C 1
ATOM 773 O O . TRP A 1 95 ? 8.683 3.480 -10.638 1.00 96.94 95 TRP A O 1
ATOM 783 N N . ILE A 1 96 ? 6.487 3.011 -10.527 1.00 96.62 96 ILE A N 1
ATOM 784 C CA . ILE A 1 96 ? 6.027 4.392 -10.324 1.00 96.62 96 ILE A CA 1
ATOM 785 C C . ILE A 1 96 ? 5.883 4.771 -8.843 1.00 96.62 96 ILE A C 1
ATOM 787 O O . ILE A 1 96 ? 5.483 3.966 -8.005 1.00 96.62 96 ILE A O 1
ATOM 791 N N . SER A 1 97 ? 6.141 6.043 -8.534 1.00 96.88 97 SER A N 1
ATOM 792 C CA . SER A 1 97 ? 5.958 6.664 -7.212 1.00 96.88 97 SER A CA 1
ATOM 793 C C . SER A 1 97 ? 5.578 8.136 -7.388 1.00 96.88 97 SER A C 1
ATOM 795 O O . SER A 1 97 ? 5.827 8.688 -8.459 1.00 96.88 97 SER A O 1
ATOM 797 N N . GLN A 1 98 ? 4.971 8.765 -6.376 1.00 96.31 98 GLN A N 1
ATOM 798 C CA . GLN A 1 98 ? 4.541 10.179 -6.419 1.00 96.31 98 GLN A CA 1
ATOM 799 C C . GLN A 1 98 ? 3.596 10.522 -7.592 1.00 96.31 98 GLN A C 1
ATOM 801 O O . GLN A 1 98 ? 3.514 11.669 -8.025 1.00 96.31 98 GLN A O 1
ATOM 806 N N . HIS A 1 99 ? 2.889 9.526 -8.124 1.00 96.62 99 HIS A N 1
ATOM 807 C CA . HIS A 1 99 ? 1.860 9.724 -9.142 1.00 96.62 99 HIS A CA 1
ATOM 808 C C . HIS A 1 99 ? 0.539 10.153 -8.488 1.00 96.62 99 HIS A C 1
ATOM 810 O O . HIS A 1 99 ? 0.415 10.196 -7.264 1.00 96.62 99 HIS A O 1
ATOM 816 N N . GLN A 1 100 ? -0.459 10.457 -9.314 1.00 97.12 100 GLN A N 1
ATOM 817 C CA . GLN A 1 100 ? -1.822 10.744 -8.873 1.00 97.12 100 GLN A CA 1
ATOM 818 C C . GLN A 1 100 ? -2.758 9.614 -9.304 1.00 97.12 100 GLN A C 1
ATOM 820 O O . GLN A 1 100 ? -2.598 9.060 -10.391 1.00 97.12 100 GLN A O 1
ATOM 825 N N . ALA A 1 101 ? -3.727 9.283 -8.453 1.00 95.00 101 ALA A N 1
ATOM 826 C CA . ALA A 1 101 ? -4.770 8.303 -8.730 1.00 95.00 101 ALA A CA 1
ATOM 827 C C . ALA A 1 101 ? -6.092 8.761 -8.09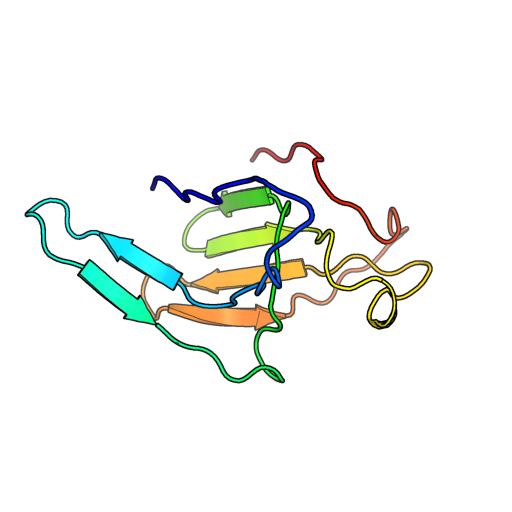7 1.00 95.00 101 ALA A C 1
ATOM 829 O O . ALA A 1 101 ? -6.118 9.228 -6.956 1.00 95.00 101 ALA A O 1
ATOM 830 N N . SER A 1 102 ? -7.185 8.632 -8.844 1.00 93.38 102 SER A N 1
ATOM 831 C CA . SER A 1 102 ? -8.539 9.028 -8.442 1.00 93.38 102 SER A CA 1
ATOM 832 C C . SER A 1 102 ? -9.557 8.037 -9.002 1.00 93.38 102 SER A C 1
ATOM 834 O O . SER A 1 102 ? -9.320 7.474 -10.072 1.00 93.38 102 SER A O 1
ATOM 836 N N . TYR A 1 103 ? -10.668 7.849 -8.286 1.00 88.56 103 TYR A N 1
ATOM 837 C CA . TYR A 1 103 ? -11.827 7.052 -8.699 1.00 88.56 103 TYR A CA 1
ATOM 838 C C . TYR A 1 103 ? -13.042 7.956 -8.890 1.00 88.56 103 TYR A C 1
ATOM 840 O O . TYR A 1 103 ? -13.189 8.892 -8.068 1.00 88.56 103 TYR A O 1
#

Secondary structure (DSSP, 8-state):
---------TTSPPPP---EEEE-SSS-EEEE---TTTS----S-EEEEETTEEEEE-----GGG--TT---EEEEETTT--EEEPP--S----S--S-----